Protein AF-A0A0F9RCS2-F1 (afdb_monomer)

Secondary structure (DSSP, 8-state):
--HHHHHHHHHHHHHHHTT-TTSHHHHHHHHHHHHHHHHHHTTSS-HHHHHHHHHHHTT--HHHHHHHTT--HHHHHHHHHHHHHHHHHHH-GGGSHHHHHHHHHHHH--SHHHHHHHHHHH-

Structure (mmCIF, N/CA/C/O backbone):
data_AF-A0A0F9RCS2-F1
#
_entry.id   AF-A0A0F9RCS2-F1
#
loop_
_atom_site.group_PDB
_atom_site.id
_atom_site.type_symbol
_atom_site.label_atom_id
_atom_site.label_alt_id
_atom_site.label_comp_id
_atom_site.label_asym_id
_atom_site.label_entity_id
_atom_site.label_seq_id
_atom_site.pdbx_PDB_ins_code
_atom_site.Cartn_x
_atom_site.Cartn_y
_atom_site.Cartn_z
_atom_site.occupancy
_atom_site.B_iso_or_equiv
_atom_site.auth_seq_id
_atom_site.auth_comp_id
_atom_site.auth_asym_id
_atom_site.auth_atom_id
_atom_site.pdbx_PDB_model_num
ATOM 1 N N . MET A 1 1 ? -14.464 11.489 -7.916 1.00 46.75 1 MET A N 1
ATOM 2 C CA . MET A 1 1 ? -13.838 10.721 -6.818 1.00 46.75 1 MET A CA 1
ATOM 3 C C . MET A 1 1 ? -14.974 10.237 -5.917 1.00 46.75 1 MET A C 1
ATOM 5 O O . MET A 1 1 ? -16.023 10.866 -5.939 1.00 46.75 1 MET A O 1
ATOM 9 N N . SER A 1 2 ? -14.863 9.096 -5.230 1.00 56.00 2 SER A N 1
ATOM 10 C CA . SER A 1 2 ? -15.948 8.643 -4.335 1.00 56.00 2 SER A CA 1
ATOM 11 C C . SER A 1 2 ? -16.075 9.605 -3.146 1.00 56.00 2 SER A C 1
ATOM 13 O O . SER A 1 2 ? -15.051 9.958 -2.565 1.00 56.00 2 SER A O 1
ATOM 15 N N . GLN A 1 3 ? -17.300 9.988 -2.756 1.00 53.50 3 GLN A N 1
ATOM 16 C CA . GLN A 1 3 ? -17.558 10.849 -1.583 1.00 53.50 3 GLN A CA 1
ATOM 17 C C . GLN A 1 3 ? -16.929 10.289 -0.296 1.00 53.50 3 GLN A C 1
ATOM 19 O O . GLN A 1 3 ? -16.519 11.038 0.584 1.00 53.50 3 GLN A O 1
ATOM 24 N N . ILE A 1 4 ? -16.800 8.964 -0.218 1.00 52.06 4 ILE A N 1
ATOM 25 C CA . ILE A 1 4 ? -16.165 8.251 0.894 1.00 52.06 4 ILE A CA 1
A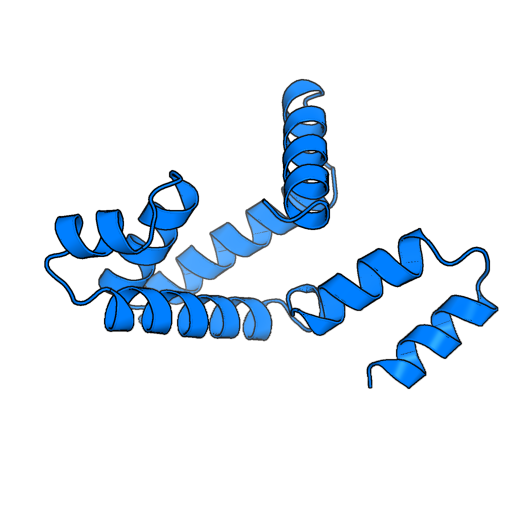TOM 26 C C . ILE A 1 4 ? -14.656 8.521 0.930 1.00 52.06 4 ILE A C 1
ATOM 28 O O . ILE A 1 4 ? -14.096 8.805 1.986 1.00 52.06 4 ILE A O 1
ATOM 32 N N . VAL A 1 5 ? -14.000 8.462 -0.232 1.00 57.09 5 VAL A N 1
ATOM 33 C CA . VAL A 1 5 ? -12.556 8.709 -0.355 1.00 57.09 5 VAL A CA 1
ATOM 34 C C . VAL A 1 5 ? -12.249 10.176 -0.067 1.00 57.09 5 VAL A C 1
ATOM 36 O O . VAL A 1 5 ? -11.314 10.469 0.670 1.00 57.09 5 VAL A O 1
ATOM 39 N N . GLU A 1 6 ? -13.069 11.095 -0.579 1.00 59.03 6 GLU A N 1
ATOM 40 C CA . GLU A 1 6 ? -12.942 12.524 -0.274 1.00 59.03 6 GLU A CA 1
ATOM 41 C C . GLU A 1 6 ? -13.123 12.810 1.220 1.00 59.03 6 GLU A C 1
ATOM 43 O O . GLU A 1 6 ? -12.352 13.583 1.785 1.00 59.03 6 GLU A O 1
ATOM 48 N N . GLY A 1 7 ? -14.094 12.162 1.873 1.00 64.88 7 GLY A N 1
ATOM 49 C CA . GLY A 1 7 ? -14.298 12.271 3.317 1.00 64.88 7 GLY A CA 1
ATOM 50 C C . GLY A 1 7 ? -13.078 11.810 4.112 1.00 64.88 7 GLY A C 1
ATOM 51 O O . GLY A 1 7 ? -12.606 12.538 4.982 1.00 64.88 7 GLY A O 1
ATOM 52 N N . TYR A 1 8 ? -12.517 10.651 3.761 1.00 64.44 8 TYR A N 1
ATOM 53 C CA . TYR A 1 8 ? -11.347 10.092 4.441 1.00 64.44 8 TYR A CA 1
ATOM 54 C C . TYR A 1 8 ? -10.088 10.956 4.265 1.00 64.44 8 TYR A C 1
ATOM 56 O O . TYR A 1 8 ? -9.372 11.221 5.228 1.00 64.44 8 TYR A O 1
ATOM 64 N N . VAL A 1 9 ? -9.838 11.456 3.049 1.00 66.56 9 VAL A N 1
ATOM 65 C CA . VAL A 1 9 ? -8.704 12.355 2.762 1.00 66.56 9 VAL A CA 1
ATOM 66 C C . VAL A 1 9 ? -8.837 13.673 3.526 1.00 66.56 9 VAL A C 1
ATOM 68 O O . VAL A 1 9 ? -7.856 14.178 4.069 1.00 66.56 9 VAL A O 1
ATOM 71 N N . ARG A 1 10 ? -10.051 14.226 3.611 1.00 69.19 10 ARG A N 1
ATOM 72 C CA . ARG A 1 10 ? -10.306 15.475 4.338 1.00 69.19 10 ARG A CA 1
ATOM 73 C C . ARG A 1 10 ? -10.107 15.302 5.850 1.00 69.19 10 ARG A C 1
ATOM 75 O O . ARG A 1 10 ? -9.562 16.196 6.490 1.00 69.19 10 ARG A O 1
ATOM 82 N N . GLU A 1 11 ? -10.494 14.151 6.399 1.00 66.31 11 GLU A N 1
ATOM 83 C CA . GLU A 1 11 ? -10.276 13.790 7.807 1.00 66.31 11 GLU A CA 1
ATOM 84 C C . GLU A 1 11 ? -8.774 13.665 8.122 1.00 66.31 11 GLU A C 1
ATOM 86 O O . GLU A 1 11 ? -8.301 14.242 9.099 1.00 66.31 11 GLU A O 1
ATOM 91 N N . LEU A 1 12 ? -7.999 13.008 7.248 1.00 66.44 12 LEU A N 1
ATOM 92 C CA . LEU A 1 12 ? -6.540 12.901 7.375 1.00 66.44 12 LEU A CA 1
ATOM 93 C C . LEU A 1 12 ? -5.836 14.260 7.331 1.00 66.44 12 LEU A C 1
ATOM 95 O O . LEU A 1 12 ? -4.947 14.508 8.144 1.00 66.44 12 LEU A O 1
ATOM 99 N N . HIS A 1 13 ? -6.230 15.146 6.413 1.00 67.88 13 HIS A N 1
ATOM 100 C CA . HIS A 1 13 ? -5.670 16.497 6.357 1.00 67.88 13 HIS A CA 1
ATOM 101 C C . HIS A 1 13 ? -5.969 17.288 7.625 1.00 67.88 13 HIS A C 1
ATOM 103 O O . HIS A 1 13 ? -5.059 17.883 8.189 1.00 67.88 13 HIS A O 1
ATOM 109 N N . PHE A 1 14 ? -7.203 17.227 8.125 1.00 69.75 14 PHE A N 1
ATOM 110 C CA . PHE A 1 14 ? -7.566 17.902 9.368 1.00 69.75 14 PHE A CA 1
ATOM 111 C C . PHE A 1 14 ? -6.751 17.393 10.565 1.00 69.75 14 PHE A C 1
ATOM 113 O O . PHE A 1 14 ? -6.285 18.181 11.382 1.00 69.75 14 PHE A O 1
ATOM 120 N N . ILE A 1 15 ? -6.544 16.079 10.653 1.00 63.81 15 ILE A N 1
ATOM 121 C CA . ILE A 1 15 ? -5.733 15.439 11.693 1.00 63.81 15 ILE A CA 1
ATOM 122 C C . ILE A 1 15 ? -4.272 15.900 11.633 1.00 63.81 15 ILE A C 1
ATOM 124 O O . ILE A 1 15 ? -3.692 16.228 12.671 1.00 63.81 15 ILE A O 1
ATOM 128 N N . LEU A 1 16 ? -3.684 15.928 10.433 1.00 65.81 16 LEU A N 1
ATOM 129 C CA . LEU A 1 16 ? -2.300 16.353 10.216 1.00 65.81 16 LEU A CA 1
ATOM 130 C C . LEU A 1 16 ? -2.115 17.845 10.515 1.00 65.81 16 LEU A C 1
ATOM 132 O O . LEU A 1 16 ? -1.173 18.204 11.218 1.00 65.81 16 LEU A O 1
ATOM 136 N N . ASP A 1 17 ? -3.038 18.690 10.054 1.00 66.50 17 ASP A N 1
ATOM 137 C CA . ASP A 1 17 ? -3.017 20.138 10.289 1.00 66.50 17 ASP A CA 1
ATOM 138 C C . ASP A 1 17 ? -3.237 20.483 11.770 1.00 66.50 17 ASP A C 1
ATOM 140 O O . ASP A 1 17 ? -2.656 21.437 12.286 1.00 66.50 17 ASP A O 1
ATOM 144 N N . ALA A 1 18 ? -4.036 19.683 12.483 1.00 68.25 18 ALA A N 1
ATOM 145 C CA . ALA A 1 18 ? -4.241 19.811 13.924 1.00 68.25 18 ALA A CA 1
ATOM 146 C C . ALA A 1 18 ? -3.084 19.232 14.761 1.00 68.25 18 ALA A C 1
ATOM 148 O O . ALA A 1 18 ? -3.106 19.351 15.986 1.00 68.25 18 ALA A O 1
ATOM 149 N N . GLY A 1 19 ? -2.100 18.574 14.134 1.00 61.62 19 GLY A N 1
ATOM 150 C CA . GLY A 1 19 ? -1.024 17.877 14.839 1.00 61.62 19 GLY A CA 1
ATOM 151 C C . GLY A 1 19 ? -1.530 16.748 15.743 1.00 61.62 19 GLY A C 1
ATOM 152 O O . GLY A 1 19 ? -0.872 16.407 16.724 1.00 61.62 19 GLY A O 1
ATOM 153 N N . ASN A 1 20 ? -2.702 16.175 15.447 1.00 63.44 20 ASN A N 1
ATOM 154 C CA . ASN A 1 20 ? -3.317 15.134 16.265 1.00 63.44 20 ASN A CA 1
ATOM 155 C C . ASN A 1 20 ? -2.777 13.745 15.885 1.00 63.44 20 ASN A C 1
ATOM 157 O O . ASN A 1 20 ? -3.461 12.896 15.306 1.00 63.44 20 ASN A O 1
ATOM 161 N N . ILE A 1 21 ? -1.503 13.541 16.209 1.00 60.72 21 ILE A N 1
ATOM 162 C CA . ILE A 1 21 ? -0.723 12.326 15.934 1.00 60.72 21 ILE A CA 1
ATOM 163 C C . ILE A 1 21 ? -1.246 11.076 16.664 1.00 60.72 21 ILE A C 1
ATOM 165 O O . ILE A 1 21 ? -0.834 9.974 16.327 1.00 60.72 21 ILE A O 1
ATOM 169 N N . GLU A 1 22 ? -2.167 11.220 17.622 1.00 62.59 22 GLU A N 1
ATOM 170 C CA . GLU A 1 22 ? -2.776 10.099 18.357 1.00 62.59 22 GLU A CA 1
ATOM 171 C C . GLU A 1 22 ? -4.100 9.609 17.751 1.00 62.59 22 GLU A C 1
ATOM 173 O O . GLU A 1 22 ? -4.714 8.682 18.273 1.00 62.59 22 GLU A O 1
ATOM 178 N N . SER A 1 23 ? -4.558 10.203 16.646 1.00 70.81 23 SER A N 1
ATOM 179 C CA . SER A 1 23 ? -5.793 9.762 15.991 1.00 70.81 23 SER A CA 1
ATOM 180 C C . SER A 1 23 ? -5.705 8.328 15.448 1.00 70.81 23 SER A C 1
ATOM 182 O O . SER A 1 23 ? -4.671 7.889 14.931 1.00 70.81 23 SER A O 1
ATOM 184 N N . ASP A 1 24 ? -6.835 7.619 15.469 1.00 72.88 24 ASP A N 1
ATOM 185 C CA . ASP A 1 24 ? -6.955 6.267 14.914 1.00 72.88 24 ASP A CA 1
ATOM 186 C C . ASP A 1 24 ? -6.531 6.206 13.441 1.00 72.88 24 ASP A C 1
ATOM 188 O O . ASP A 1 24 ? -5.892 5.248 13.013 1.00 72.88 24 ASP A O 1
ATOM 192 N N . GLN A 1 25 ? -6.839 7.231 12.639 1.00 70.75 25 GLN A N 1
ATOM 193 C CA . GLN A 1 25 ? -6.446 7.276 11.228 1.00 70.75 25 GLN A CA 1
ATOM 194 C C . GLN A 1 25 ? -4.924 7.359 11.056 1.00 70.75 25 GLN A C 1
ATOM 196 O O . GLN A 1 25 ? -4.382 6.692 10.171 1.00 70.75 25 GLN A O 1
ATOM 201 N N . PHE A 1 26 ? -4.233 8.147 11.888 1.00 73.50 26 PHE A N 1
ATOM 202 C CA . PHE A 1 26 ? -2.774 8.238 11.853 1.00 73.50 26 PHE A CA 1
ATOM 203 C C . PHE A 1 26 ? -2.130 6.920 12.290 1.00 73.50 26 PHE A C 1
ATOM 205 O O . PHE A 1 26 ? -1.262 6.397 11.58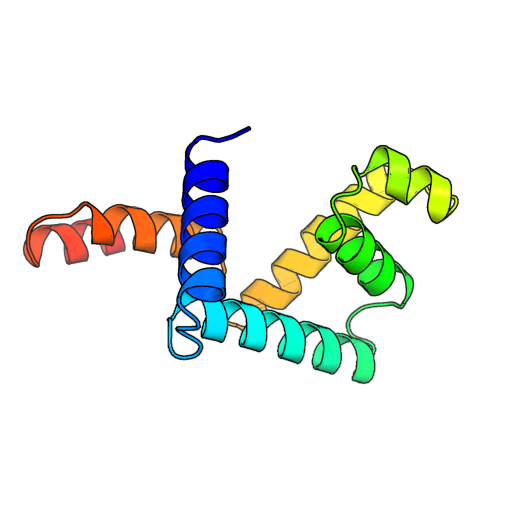7 1.00 73.50 26 PHE A O 1
ATOM 212 N N . ASN A 1 27 ? -2.611 6.336 13.391 1.00 79.94 27 ASN A N 1
ATOM 213 C CA . ASN A 1 27 ? -2.151 5.034 13.875 1.00 79.94 27 ASN A CA 1
ATOM 214 C C . ASN A 1 27 ? -2.352 3.941 12.816 1.00 79.94 27 ASN A C 1
ATOM 216 O O . ASN A 1 27 ? -1.425 3.191 12.524 1.00 79.94 27 ASN A O 1
ATOM 220 N N . ASN A 1 28 ? -3.508 3.919 12.150 1.00 81.25 28 ASN A N 1
ATOM 221 C CA . ASN A 1 28 ? -3.789 2.990 11.057 1.00 81.25 28 ASN A CA 1
ATOM 222 C C . ASN A 1 28 ? -2.827 3.171 9.874 1.00 81.25 28 ASN A C 1
ATOM 224 O O . ASN A 1 28 ? -2.317 2.186 9.338 1.00 81.25 28 ASN A O 1
ATOM 228 N N . ALA A 1 29 ? -2.540 4.413 9.471 1.00 80.50 29 ALA A N 1
ATOM 229 C CA . ALA A 1 29 ? -1.572 4.690 8.410 1.00 80.50 29 ALA A CA 1
ATOM 230 C C . ALA A 1 29 ? -0.155 4.220 8.791 1.00 80.50 29 ALA A C 1
ATOM 232 O O . ALA A 1 29 ? 0.548 3.632 7.964 1.00 80.50 29 ALA A O 1
ATOM 233 N N . LEU A 1 30 ? 0.247 4.417 10.051 1.00 84.06 30 LEU A N 1
ATOM 234 C CA . LEU A 1 30 ? 1.523 3.938 10.576 1.00 84.06 30 LEU A CA 1
ATOM 235 C C . LEU A 1 30 ? 1.590 2.403 10.592 1.00 84.06 30 LEU A C 1
ATOM 237 O O . LEU A 1 30 ? 2.575 1.834 10.120 1.00 84.06 30 LEU A O 1
ATOM 241 N N . SER A 1 31 ? 0.538 1.723 11.056 1.00 86.75 31 SER A N 1
ATOM 242 C CA . SER A 1 31 ? 0.440 0.258 11.045 1.00 86.75 31 SER A CA 1
ATOM 243 C C . SER A 1 31 ? 0.545 -0.315 9.631 1.00 86.75 31 SER A C 1
ATOM 245 O O . SER A 1 31 ? 1.254 -1.302 9.414 1.00 86.75 31 SER A O 1
ATOM 247 N N . VAL A 1 32 ? -0.099 0.326 8.651 1.00 87.25 32 VAL A N 1
ATOM 248 C CA . VAL A 1 32 ? 0.011 -0.041 7.231 1.00 87.25 32 VAL A CA 1
ATOM 249 C C . VAL A 1 32 ? 1.447 0.112 6.742 1.00 87.25 32 VAL A C 1
ATOM 251 O O . VAL A 1 32 ? 1.992 -0.835 6.173 1.00 87.25 32 VAL A O 1
ATOM 254 N N . LYS A 1 33 ? 2.094 1.252 7.012 1.00 87.50 33 LYS A N 1
ATOM 255 C CA . LYS A 1 33 ? 3.491 1.490 6.629 1.00 87.50 33 LYS A CA 1
ATOM 256 C C . LYS A 1 33 ? 4.429 0.426 7.208 1.00 87.50 33 LYS A C 1
ATOM 258 O O . LYS A 1 33 ? 5.159 -0.210 6.453 1.00 87.50 33 LYS A O 1
ATOM 263 N N . MET A 1 34 ? 4.364 0.184 8.519 1.00 88.88 34 MET A N 1
ATOM 264 C CA . MET A 1 34 ? 5.213 -0.817 9.177 1.00 88.88 34 MET A CA 1
ATOM 265 C C . MET A 1 34 ? 4.968 -2.231 8.640 1.00 88.88 34 MET A C 1
ATOM 267 O O . MET A 1 34 ? 5.885 -3.047 8.572 1.00 88.88 34 MET A O 1
ATOM 271 N N . THR A 1 35 ? 3.730 -2.543 8.255 1.00 90.38 35 THR A N 1
ATOM 272 C CA . THR A 1 35 ? 3.396 -3.840 7.656 1.00 90.38 35 THR A CA 1
ATOM 273 C C . THR A 1 35 ? 3.989 -3.978 6.260 1.00 90.38 35 THR A C 1
ATOM 275 O O . THR A 1 35 ? 4.534 -5.032 5.949 1.00 90.38 35 THR A O 1
ATOM 278 N N . ILE A 1 36 ? 3.946 -2.928 5.435 1.00 90.25 36 ILE A N 1
ATOM 279 C CA . ILE A 1 36 ? 4.593 -2.915 4.115 1.00 90.25 36 ILE A CA 1
ATOM 280 C C . ILE A 1 36 ? 6.100 -3.152 4.256 1.00 90.25 36 ILE A C 1
ATOM 282 O O . ILE A 1 36 ? 6.635 -4.018 3.567 1.00 90.25 36 ILE A O 1
ATOM 286 N N . GLU A 1 37 ? 6.764 -2.439 5.171 1.00 89.38 37 GLU A N 1
ATOM 287 C CA . GLU A 1 37 ? 8.204 -2.589 5.433 1.00 89.38 37 GLU A CA 1
ATOM 288 C C . GLU A 1 37 ? 8.544 -4.029 5.841 1.00 89.38 37 GLU A C 1
ATOM 290 O O . GLU A 1 37 ? 9.356 -4.677 5.184 1.00 89.38 37 GLU A O 1
ATOM 295 N N . LYS A 1 38 ? 7.826 -4.593 6.821 1.00 91.06 38 LYS A N 1
ATOM 296 C CA . LYS A 1 38 ? 8.010 -5.991 7.246 1.00 91.06 38 LYS A CA 1
ATOM 297 C C . LYS A 1 38 ? 7.759 -6.994 6.125 1.00 91.06 38 LYS A C 1
ATOM 299 O O . LYS A 1 38 ? 8.465 -7.994 6.023 1.00 91.06 38 LYS A O 1
ATOM 304 N N . LEU A 1 39 ? 6.724 -6.791 5.312 1.00 91.19 39 LEU A N 1
ATOM 305 C CA . LEU A 1 39 ? 6.429 -7.688 4.195 1.00 91.19 39 LEU A CA 1
ATOM 306 C C . LEU A 1 39 ? 7.531 -7.635 3.135 1.00 91.19 39 LEU A C 1
ATOM 308 O O . LEU A 1 39 ? 7.808 -8.658 2.512 1.00 91.19 39 LEU A O 1
ATOM 312 N N . HIS A 1 40 ? 8.144 -6.470 2.930 1.00 90.06 40 HIS A N 1
ATOM 313 C CA . HIS A 1 40 ? 9.238 -6.309 1.983 1.00 90.06 40 HIS A CA 1
ATOM 314 C C . HIS A 1 40 ? 10.532 -6.942 2.502 1.00 90.06 40 HIS A C 1
ATOM 316 O O . HIS A 1 40 ? 11.153 -7.710 1.779 1.00 90.06 40 HIS A O 1
ATOM 322 N N . GLU A 1 41 ? 10.885 -6.697 3.767 1.00 91.75 41 GLU A N 1
ATOM 323 C CA . GLU A 1 41 ? 12.066 -7.281 4.423 1.00 91.75 41 GLU A CA 1
ATOM 324 C C . GLU A 1 41 ? 12.030 -8.814 4.476 1.00 91.75 41 GLU A C 1
ATOM 326 O O . GLU A 1 41 ? 13.072 -9.458 4.442 1.00 91.75 41 GLU A O 1
ATOM 331 N N . ASN A 1 42 ? 10.834 -9.405 4.548 1.00 92.44 42 ASN A N 1
ATOM 332 C CA . ASN A 1 42 ? 10.638 -10.858 4.556 1.00 92.44 42 ASN A CA 1
ATOM 333 C C . ASN A 1 42 ? 10.395 -11.453 3.153 1.00 92.44 42 ASN A C 1
ATOM 335 O O . ASN A 1 42 ? 9.870 -12.564 3.054 1.00 92.44 42 ASN A O 1
ATOM 339 N N . ASP A 1 43 ? 10.677 -10.707 2.078 1.00 91.00 43 ASP A N 1
ATOM 340 C CA . ASP A 1 43 ? 10.480 -11.120 0.679 1.00 91.00 43 ASP A CA 1
ATOM 341 C C . ASP A 1 43 ? 9.038 -11.565 0.333 1.00 91.00 43 ASP A C 1
ATOM 343 O O . ASP A 1 43 ? 8.787 -12.280 -0.640 1.00 91.00 43 ASP A O 1
ATOM 347 N N . GLN A 1 44 ? 8.039 -11.136 1.113 1.00 91.56 44 GLN A N 1
ATOM 348 C CA . GLN A 1 44 ? 6.623 -11.468 0.888 1.00 91.56 44 GLN A CA 1
ATOM 349 C C . GLN A 1 44 ? 5.953 -10.532 -0.127 1.00 91.56 44 GLN A C 1
ATOM 351 O O . GLN A 1 44 ? 4.911 -10.877 -0.710 1.00 91.56 44 GLN A O 1
ATOM 356 N N . ILE A 1 45 ? 6.546 -9.356 -0.345 1.00 93.19 45 ILE A N 1
ATOM 357 C CA . ILE A 1 45 ? 6.234 -8.434 -1.439 1.00 93.19 45 ILE A CA 1
ATOM 358 C C . ILE A 1 45 ? 7.530 -8.060 -2.160 1.00 93.19 45 ILE A C 1
ATOM 360 O O . ILE A 1 45 ? 8.565 -7.812 -1.541 1.00 93.19 45 ILE A O 1
ATOM 364 N N . SER A 1 46 ? 7.473 -8.031 -3.487 1.00 95.25 46 SER A N 1
ATOM 365 C CA . SER A 1 46 ? 8.639 -7.740 -4.316 1.00 95.25 46 SER A CA 1
ATOM 366 C C . SER A 1 46 ? 8.960 -6.244 -4.346 1.00 95.25 46 SER A C 1
ATOM 368 O O . SER A 1 46 ? 8.118 -5.404 -4.024 1.00 95.25 46 SER A O 1
ATOM 370 N N . LEU A 1 47 ? 10.159 -5.892 -4.823 1.00 93.94 47 LEU A N 1
ATOM 371 C CA . LEU A 1 47 ? 10.511 -4.497 -5.113 1.00 93.94 47 LEU A CA 1
ATOM 372 C C . LEU A 1 47 ? 9.508 -3.842 -6.078 1.00 93.94 47 LEU A C 1
ATOM 374 O O . LEU A 1 47 ? 9.155 -2.680 -5.902 1.00 93.94 47 LEU A O 1
ATOM 378 N N . PHE A 1 48 ? 9.004 -4.599 -7.059 1.00 96.25 48 PHE A N 1
ATOM 379 C CA . PHE A 1 48 ? 7.973 -4.118 -7.978 1.00 96.25 48 PHE A CA 1
ATOM 380 C C . PHE A 1 48 ? 6.680 -3.760 -7.233 1.00 96.25 48 PHE A C 1
ATOM 382 O O . PHE A 1 48 ? 6.115 -2.697 -7.470 1.00 96.25 48 PHE A O 1
ATOM 389 N N . ASP A 1 49 ? 6.234 -4.602 -6.298 1.00 95.19 49 ASP A N 1
ATOM 390 C CA . ASP A 1 49 ? 5.025 -4.344 -5.506 1.00 95.19 49 ASP A CA 1
ATOM 391 C C . ASP A 1 49 ? 5.187 -3.099 -4.621 1.00 95.19 49 ASP A C 1
ATOM 393 O O . ASP A 1 49 ? 4.297 -2.249 -4.567 1.00 95.19 49 ASP A O 1
ATOM 397 N N . ALA A 1 50 ? 6.353 -2.943 -3.985 1.00 93.12 50 ALA A N 1
ATOM 398 C CA . ALA A 1 50 ? 6.674 -1.765 -3.181 1.00 93.12 50 ALA A CA 1
ATOM 399 C C . ALA A 1 50 ? 6.702 -0.478 -4.028 1.00 93.12 50 ALA A C 1
ATOM 401 O O . ALA A 1 50 ? 6.173 0.556 -3.617 1.00 93.12 50 ALA A O 1
ATOM 402 N N . GLN A 1 51 ? 7.264 -0.542 -5.238 1.00 95.31 51 GLN A N 1
ATOM 403 C CA . GLN A 1 51 ? 7.268 0.574 -6.185 1.00 95.31 51 GLN A CA 1
ATOM 404 C C . GLN A 1 51 ? 5.856 0.934 -6.662 1.00 95.31 51 GLN A C 1
ATOM 406 O O . GLN A 1 51 ? 5.533 2.117 -6.769 1.00 95.31 51 GLN A O 1
ATOM 411 N N . VAL A 1 52 ? 4.993 -0.061 -6.895 1.00 96.31 52 VAL A N 1
ATOM 412 C CA . VAL A 1 52 ? 3.579 0.162 -7.227 1.00 96.31 52 VAL A CA 1
ATOM 413 C C . VAL A 1 52 ? 2.851 0.861 -6.076 1.00 96.31 52 VAL A C 1
ATOM 415 O O . VAL A 1 52 ? 2.177 1.863 -6.314 1.00 96.31 52 VAL A O 1
ATOM 418 N N . LEU A 1 53 ? 3.013 0.393 -4.833 1.00 94.56 53 LEU A N 1
ATOM 419 C CA . LEU A 1 53 ? 2.426 1.034 -3.649 1.00 94.56 53 LEU A CA 1
ATOM 420 C C . LEU A 1 53 ? 2.902 2.482 -3.483 1.00 94.56 53 LEU A C 1
ATOM 422 O O . LEU A 1 53 ? 2.085 3.377 -3.275 1.00 94.56 53 LEU A O 1
ATOM 426 N N . SER A 1 54 ? 4.210 2.715 -3.615 1.00 92.50 54 SER A N 1
ATOM 427 C CA . SER A 1 54 ? 4.809 4.049 -3.527 1.00 92.50 54 SER A CA 1
ATOM 428 C C . SER A 1 54 ? 4.269 4.983 -4.612 1.00 92.50 54 SER A C 1
ATOM 430 O O . SER A 1 54 ? 3.919 6.128 -4.332 1.00 92.50 54 SER A O 1
ATOM 432 N N . GLY A 1 55 ? 4.119 4.494 -5.846 1.00 92.75 55 GLY A N 1
ATOM 433 C CA . GLY A 1 55 ? 3.525 5.268 -6.933 1.00 92.75 55 GLY A CA 1
ATOM 434 C C . GLY A 1 55 ? 2.104 5.733 -6.607 1.00 92.75 55 GLY A C 1
ATOM 435 O O . GLY A 1 55 ? 1.785 6.911 -6.759 1.00 92.75 55 GLY A O 1
ATOM 436 N N . VAL A 1 56 ? 1.269 4.830 -6.088 1.00 92.94 56 VAL A N 1
ATOM 437 C CA . VAL A 1 56 ? -0.110 5.162 -5.698 1.00 92.94 56 VAL A CA 1
ATOM 438 C C . VAL A 1 56 ? -0.137 6.135 -4.520 1.00 92.94 56 VAL A C 1
ATOM 440 O O . VAL A 1 56 ? -0.906 7.092 -4.546 1.00 92.94 56 VAL A O 1
ATOM 443 N N . ALA A 1 57 ? 0.717 5.936 -3.513 1.00 87.12 57 ALA A N 1
ATOM 444 C CA . ALA A 1 57 ? 0.818 6.828 -2.358 1.00 87.12 57 ALA A CA 1
ATOM 445 C C . ALA A 1 57 ? 1.239 8.257 -2.746 1.00 87.12 57 ALA A C 1
ATOM 447 O O . ALA A 1 57 ? 0.796 9.217 -2.123 1.00 87.12 57 ALA A O 1
ATOM 448 N N . ASN A 1 58 ? 2.037 8.402 -3.807 1.00 88.19 58 ASN A N 1
ATOM 449 C CA . ASN A 1 58 ? 2.431 9.696 -4.371 1.00 88.19 58 ASN A CA 1
ATOM 450 C C . ASN A 1 58 ? 1.380 10.305 -5.321 1.00 88.19 58 ASN A C 1
ATOM 452 O O . ASN A 1 58 ? 1.625 11.351 -5.917 1.00 88.19 58 ASN A O 1
ATOM 456 N N . GLY A 1 59 ? 0.214 9.670 -5.477 1.00 88.81 59 GLY A N 1
ATOM 457 C CA . GLY A 1 59 ? -0.897 10.190 -6.275 1.00 88.81 59 GLY A CA 1
ATOM 458 C C . GLY A 1 59 ? -0.847 9.852 -7.765 1.00 88.81 59 GLY A C 1
ATOM 459 O O . GLY A 1 59 ? -1.690 10.343 -8.515 1.00 88.81 59 GLY A O 1
ATOM 460 N N . PHE A 1 60 ? 0.083 9.002 -8.213 1.00 92.31 60 PHE A N 1
ATOM 461 C CA . PHE A 1 60 ? 0.123 8.571 -9.609 1.00 92.31 60 PHE A CA 1
ATOM 462 C C . PHE A 1 60 ? -1.009 7.591 -9.930 1.00 92.31 60 PHE A C 1
ATOM 464 O O . PHE A 1 60 ? -1.340 6.680 -9.165 1.00 92.31 60 PHE A O 1
ATOM 471 N N . SER A 1 61 ? -1.575 7.727 -11.123 1.00 94.75 61 SER A N 1
ATOM 472 C CA . SER A 1 61 ? -2.497 6.752 -11.691 1.00 94.75 61 SER A CA 1
ATOM 473 C C . SER A 1 61 ? -1.776 5.454 -12.072 1.00 94.75 61 SER A C 1
ATOM 475 O O . SER A 1 61 ? -0.582 5.433 -12.373 1.00 94.75 61 SER A O 1
ATOM 477 N N . PHE A 1 62 ? -2.517 4.345 -12.175 1.00 95.38 62 PHE A N 1
ATOM 478 C CA . PHE A 1 62 ? -1.942 3.073 -12.643 1.00 95.38 62 PHE A CA 1
ATOM 479 C C . PHE A 1 62 ? -1.324 3.157 -14.044 1.00 95.38 62 PHE A C 1
ATOM 481 O O . PHE A 1 62 ? -0.445 2.360 -14.357 1.00 95.38 62 PHE A O 1
ATOM 488 N N . SER A 1 63 ? -1.784 4.083 -14.889 1.00 97.00 63 SER A N 1
ATOM 489 C CA . SER A 1 63 ? -1.203 4.302 -16.215 1.00 97.00 63 SER A CA 1
ATOM 490 C C . SER A 1 63 ? 0.166 4.978 -16.121 1.00 97.00 63 SER A C 1
ATOM 492 O O . SER A 1 63 ? 1.093 4.555 -16.800 1.00 97.00 63 SER A O 1
ATOM 494 N N . GLU A 1 64 ? 0.320 5.980 -15.255 1.00 96.94 64 GLU A N 1
ATOM 495 C CA . GLU A 1 64 ? 1.606 6.656 -15.030 1.00 96.94 64 GLU A CA 1
ATOM 496 C C . GLU A 1 64 ? 2.623 5.710 -14.391 1.00 96.94 64 GLU A C 1
ATOM 498 O O . GLU A 1 64 ? 3.750 5.600 -14.864 1.00 96.94 64 GLU A O 1
ATOM 503 N N . ILE A 1 65 ? 2.203 4.941 -13.383 1.00 97.44 65 ILE A N 1
ATOM 504 C CA . ILE A 1 65 ? 3.053 3.929 -12.740 1.00 97.44 65 ILE A CA 1
ATOM 505 C C . ILE A 1 65 ? 3.492 2.865 -13.754 1.00 97.44 65 ILE A C 1
ATOM 507 O O . ILE A 1 65 ? 4.654 2.469 -13.772 1.00 97.44 65 ILE A O 1
ATOM 511 N N . ALA A 1 66 ? 2.585 2.416 -14.626 1.00 97.19 66 ALA A N 1
ATOM 512 C CA . ALA A 1 66 ? 2.893 1.462 -15.690 1.00 97.19 66 ALA A CA 1
ATOM 513 C C . ALA A 1 66 ? 3.963 1.985 -16.6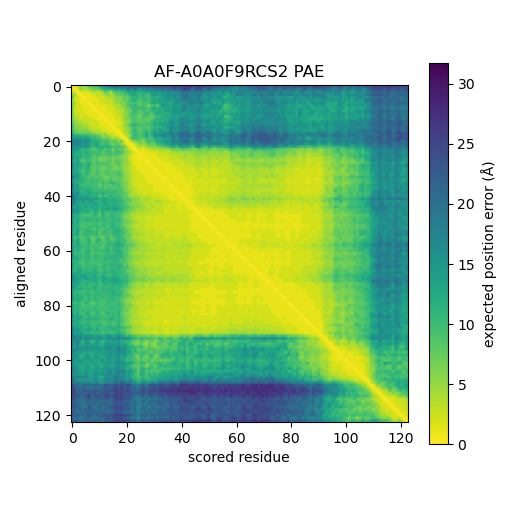61 1.00 97.19 66 ALA A C 1
ATOM 515 O O . ALA A 1 66 ? 4.860 1.233 -17.039 1.00 97.19 66 ALA A O 1
ATOM 516 N N . LEU A 1 67 ? 3.907 3.273 -17.016 1.00 97.25 67 LEU A N 1
ATOM 517 C CA . LEU A 1 67 ? 4.929 3.918 -17.843 1.00 97.25 67 LEU A CA 1
ATOM 518 C C . LEU A 1 67 ? 6.280 3.998 -17.119 1.00 97.25 67 LEU A C 1
ATOM 520 O O . LEU A 1 67 ? 7.299 3.648 -17.707 1.00 97.25 67 LEU A O 1
ATOM 524 N N . ILE A 1 68 ? 6.287 4.405 -15.845 1.00 96.62 68 ILE A N 1
ATOM 525 C CA . ILE A 1 68 ? 7.508 4.539 -15.030 1.00 96.62 68 ILE A CA 1
ATOM 526 C C . ILE A 1 68 ? 8.198 3.183 -14.835 1.00 96.62 68 ILE A C 1
ATOM 528 O O . ILE A 1 68 ? 9.415 3.080 -14.963 1.00 96.62 68 ILE A O 1
ATOM 532 N N . LEU A 1 69 ? 7.424 2.138 -14.535 1.00 96.75 69 LEU A N 1
ATOM 533 C CA . LEU A 1 69 ? 7.940 0.799 -14.240 1.00 96.75 69 LEU A CA 1
ATOM 534 C C . LEU A 1 69 ? 8.099 -0.083 -15.484 1.00 96.75 69 LEU A C 1
ATOM 536 O O . LEU A 1 69 ? 8.449 -1.255 -15.348 1.00 96.75 69 LEU A O 1
ATOM 540 N N . VAL A 1 70 ? 7.825 0.457 -16.677 1.00 97.12 70 VAL A N 1
ATOM 541 C CA . VAL A 1 70 ? 7.892 -0.258 -17.962 1.00 97.12 70 VAL A CA 1
ATOM 542 C C . VAL A 1 70 ? 7.124 -1.588 -17.888 1.00 97.12 70 VAL A C 1
ATOM 544 O O . VAL A 1 70 ? 7.645 -2.673 -18.149 1.00 97.12 70 VAL A O 1
ATOM 547 N N . ALA A 1 71 ? 5.866 -1.508 -17.458 1.00 96.06 71 ALA A N 1
ATOM 548 C CA . ALA A 1 71 ? 5.010 -2.660 -17.205 1.00 96.06 71 ALA A CA 1
ATOM 549 C C . ALA A 1 71 ? 3.589 -2.431 -17.725 1.00 96.06 71 ALA A C 1
ATOM 551 O O . ALA A 1 71 ? 3.136 -1.303 -17.882 1.00 96.06 71 ALA A O 1
ATOM 552 N N . ASP A 1 72 ? 2.834 -3.510 -17.933 1.00 96.25 72 ASP A N 1
ATOM 553 C CA . ASP A 1 72 ? 1.428 -3.387 -18.304 1.00 96.25 72 ASP A CA 1
ATOM 554 C C . ASP A 1 72 ? 0.590 -2.803 -17.162 1.00 96.25 72 ASP A C 1
ATOM 556 O O . ASP A 1 72 ? 0.662 -3.254 -16.014 1.00 96.25 72 ASP A O 1
ATOM 560 N N . ARG A 1 73 ? -0.337 -1.897 -17.493 1.00 96.69 73 ARG A N 1
ATOM 561 C CA . ARG A 1 73 ? -1.323 -1.355 -16.538 1.00 96.69 73 ARG A CA 1
ATOM 562 C C . 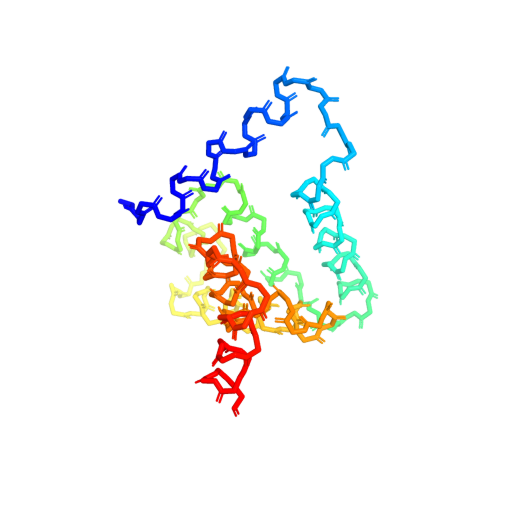ARG A 1 73 ? -2.079 -2.455 -15.785 1.00 96.69 73 ARG A C 1
ATOM 564 O O . ARG A 1 73 ? -2.375 -2.307 -14.600 1.00 96.69 73 ARG A O 1
ATOM 571 N N . LYS A 1 74 ? -2.387 -3.573 -16.456 1.00 97.12 74 LYS A N 1
ATOM 572 C CA . LYS A 1 74 ? -3.049 -4.731 -15.832 1.00 97.12 74 LYS A CA 1
ATOM 573 C C . LYS A 1 74 ? -2.165 -5.377 -14.763 1.00 97.12 74 LYS A C 1
ATOM 575 O O . LYS A 1 74 ? -2.671 -5.738 -13.705 1.00 97.12 74 LYS A O 1
ATOM 580 N N . ARG A 1 75 ? -0.857 -5.483 -15.012 1.00 96.94 75 ARG A N 1
ATOM 581 C CA . ARG A 1 75 ? 0.114 -6.009 -14.046 1.00 96.94 75 ARG A CA 1
ATOM 582 C C . ARG A 1 75 ? 0.225 -5.096 -12.828 1.00 96.94 75 ARG A C 1
ATOM 584 O O . ARG A 1 75 ? 0.142 -5.598 -11.714 1.00 96.94 75 ARG A O 1
ATOM 591 N N . VAL A 1 76 ? 0.326 -3.781 -13.035 1.00 97.38 76 VAL A N 1
ATOM 592 C CA . VAL A 1 76 ? 0.336 -2.781 -11.950 1.00 97.38 76 VAL A CA 1
ATOM 593 C C . VAL A 1 76 ? -0.931 -2.884 -11.099 1.00 97.38 76 VAL A C 1
ATOM 595 O O . VAL A 1 76 ? -0.851 -3.010 -9.883 1.00 97.38 76 VAL A O 1
ATOM 598 N N . SER A 1 77 ? -2.109 -2.911 -11.731 1.00 96.44 77 SER A N 1
ATOM 599 C CA . SER A 1 77 ? -3.379 -3.014 -11.003 1.00 96.44 77 SER A CA 1
ATOM 600 C C . SER A 1 77 ? -3.511 -4.325 -10.222 1.00 96.44 77 SER A C 1
ATOM 602 O O . SER A 1 77 ? -3.987 -4.309 -9.088 1.00 96.44 77 SER A O 1
ATOM 604 N N . ASN A 1 78 ? -3.084 -5.452 -10.801 1.00 96.75 78 ASN A N 1
ATOM 605 C CA . ASN A 1 78 ? -3.110 -6.746 -10.120 1.00 96.75 78 ASN A CA 1
ATOM 606 C C . ASN A 1 78 ? -2.141 -6.784 -8.933 1.00 96.75 78 ASN A C 1
ATOM 608 O O . ASN A 1 78 ? -2.536 -7.229 -7.859 1.00 96.75 78 ASN A O 1
ATOM 612 N N . SER A 1 79 ? -0.915 -6.286 -9.116 1.00 96.31 79 SER A N 1
ATOM 613 C CA . SER A 1 79 ? 0.092 -6.176 -8.054 1.00 96.31 79 SER A CA 1
ATOM 614 C C . SER A 1 79 ? -0.418 -5.315 -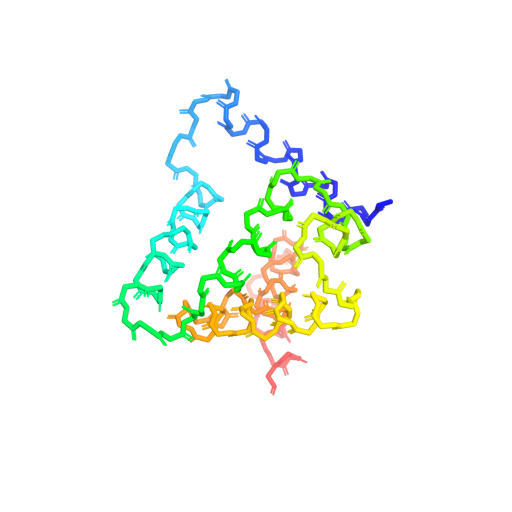6.901 1.00 96.31 79 SER A C 1
ATOM 616 O O . SER A 1 79 ? -0.402 -5.768 -5.757 1.00 96.31 79 SER A O 1
ATOM 618 N N . PHE A 1 80 ? -0.986 -4.139 -7.194 1.00 95.81 80 PHE A N 1
ATOM 619 C CA . PHE A 1 80 ? -1.579 -3.271 -6.177 1.00 95.81 80 PHE A CA 1
ATOM 620 C C . PHE A 1 80 ? -2.664 -4.000 -5.377 1.00 95.81 80 PHE A C 1
ATOM 622 O O . PHE A 1 80 ? -2.575 -4.089 -4.156 1.00 95.81 80 PHE A O 1
ATOM 629 N N . LYS A 1 81 ? -3.650 -4.597 -6.063 1.00 92.75 81 LYS A N 1
ATOM 630 C CA . LYS A 1 81 ? -4.753 -5.324 -5.414 1.00 92.75 81 LYS A CA 1
ATOM 631 C C . LYS A 1 81 ? -4.255 -6.463 -4.530 1.00 92.75 81 LYS A C 1
ATOM 633 O O . LYS A 1 81 ? -4.620 -6.530 -3.363 1.00 92.75 81 LYS A O 1
ATOM 638 N N . GLN A 1 82 ? -3.408 -7.338 -5.071 1.00 93.31 82 GLN A N 1
ATOM 639 C CA . GLN A 1 82 ? -2.876 -8.485 -4.332 1.00 93.31 82 GLN A CA 1
ATOM 640 C C . GLN A 1 82 ? -2.063 -8.043 -3.116 1.00 93.31 82 GLN A C 1
ATOM 642 O O . GLN A 1 82 ? -2.156 -8.655 -2.054 1.00 93.31 82 GLN A O 1
ATOM 647 N N . THR A 1 83 ? -1.292 -6.968 -3.255 1.00 92.94 83 THR A N 1
ATOM 648 C CA . THR A 1 83 ? -0.478 -6.433 -2.166 1.00 92.94 83 THR A CA 1
ATOM 649 C C . THR A 1 83 ? -1.346 -5.812 -1.075 1.00 92.94 83 THR A C 1
ATOM 651 O O . THR A 1 83 ? -1.149 -6.128 0.096 1.00 92.94 83 THR A O 1
ATOM 654 N N . CYS A 1 84 ? -2.370 -5.030 -1.430 1.00 90.69 84 CYS A N 1
ATOM 655 C CA . CYS A 1 84 ? -3.354 -4.527 -0.469 1.00 90.69 84 CYS A CA 1
ATOM 656 C C . CYS A 1 84 ? -4.068 -5.665 0.269 1.00 90.69 84 CYS A C 1
ATOM 658 O O . CYS A 1 84 ? -4.185 -5.604 1.488 1.00 90.69 84 CYS A O 1
ATOM 660 N N . SER A 1 85 ? -4.468 -6.736 -0.423 1.00 86.81 85 SER A N 1
ATOM 661 C CA . SER A 1 85 ? -5.077 -7.906 0.224 1.00 86.81 85 SER A CA 1
ATOM 662 C C . SER A 1 85 ? -4.128 -8.596 1.208 1.00 86.81 85 SER A C 1
ATOM 664 O O . SER A 1 85 ? -4.556 -8.982 2.292 1.00 86.81 85 SER A O 1
ATOM 666 N N . LYS A 1 86 ? -2.835 -8.725 0.877 1.00 89.06 86 LYS A N 1
ATOM 667 C CA . LYS A 1 86 ? -1.825 -9.269 1.804 1.00 89.06 86 LYS A CA 1
ATOM 668 C C . LYS A 1 86 ? -1.681 -8.404 3.056 1.00 89.06 86 LYS A C 1
ATOM 670 O O . LYS A 1 86 ? -1.601 -8.945 4.155 1.00 89.06 86 LYS A O 1
ATOM 675 N N . ILE A 1 87 ? -1.647 -7.082 2.889 1.00 88.62 87 ILE A N 1
ATOM 676 C CA . ILE A 1 87 ? -1.547 -6.129 4.002 1.00 88.62 87 ILE A CA 1
ATOM 677 C C . ILE A 1 87 ? -2.794 -6.219 4.884 1.00 88.62 87 ILE A C 1
ATOM 679 O O . ILE A 1 87 ? -2.661 -6.388 6.093 1.00 88.62 87 ILE A O 1
ATOM 683 N N . ALA A 1 88 ? -3.988 -6.185 4.285 1.00 86.00 88 ALA A N 1
ATOM 684 C CA . ALA A 1 88 ? -5.255 -6.308 5.001 1.00 86.00 88 ALA A CA 1
ATOM 685 C C . ALA A 1 88 ? -5.324 -7.619 5.797 1.00 86.00 88 ALA A C 1
ATOM 687 O O . ALA A 1 88 ? -5.589 -7.597 6.992 1.00 86.00 88 ALA A O 1
ATOM 688 N N . TYR A 1 89 ? -4.962 -8.749 5.180 1.00 86.06 89 TYR A N 1
ATOM 689 C CA . TYR A 1 89 ? -4.914 -10.045 5.863 1.00 86.06 89 TYR A CA 1
ATOM 690 C C . TYR A 1 89 ? -3.973 -10.050 7.080 1.00 86.06 89 TYR A C 1
ATOM 692 O O . TYR A 1 89 ? -4.255 -10.695 8.084 1.00 86.06 89 TYR A O 1
ATOM 700 N N . LYS A 1 90 ? -2.840 -9.341 7.010 1.00 85.94 90 LYS A N 1
ATOM 701 C CA . LYS A 1 90 ? -1.886 -9.251 8.127 1.00 85.94 90 LYS A CA 1
ATOM 702 C C . LYS A 1 90 ? -2.353 -8.333 9.249 1.00 85.94 90 LYS A C 1
ATOM 704 O O . LYS A 1 90 ? -1.991 -8.581 10.396 1.00 85.94 90 LYS A O 1
ATOM 709 N N . LEU A 1 91 ? -3.096 -7.284 8.915 1.00 85.31 91 LEU A N 1
ATOM 710 C CA . LEU A 1 91 ? -3.607 -6.309 9.876 1.00 85.31 91 LEU A CA 1
ATOM 711 C C . LEU A 1 91 ? -4.946 -6.724 10.500 1.00 85.31 91 LEU A C 1
ATOM 713 O O . LEU A 1 91 ? -5.294 -6.213 11.560 1.00 85.31 91 LEU A O 1
ATOM 717 N N . GLY A 1 92 ? -5.658 -7.671 9.888 1.00 79.44 92 GLY A N 1
ATOM 718 C CA . GLY A 1 92 ? -6.943 -8.175 10.364 1.00 79.44 92 GLY A CA 1
ATOM 719 C C . GLY A 1 92 ? -8.143 -7.495 9.703 1.00 79.44 92 GLY A C 1
ATOM 720 O O . GLY A 1 92 ? -8.007 -6.595 8.867 1.00 79.44 92 GLY A O 1
ATOM 721 N N . ASP A 1 93 ? -9.335 -7.955 10.079 1.00 67.56 93 ASP A N 1
ATOM 722 C CA . ASP A 1 93 ? -10.572 -7.723 9.326 1.00 67.56 93 ASP A CA 1
ATOM 723 C C . ASP A 1 93 ? -10.944 -6.243 9.172 1.00 67.56 93 ASP A C 1
ATOM 725 O O . ASP A 1 93 ? -11.492 -5.863 8.139 1.00 67.56 93 ASP A O 1
ATOM 729 N N . GLU A 1 94 ? -10.567 -5.375 10.115 1.00 68.00 94 GLU A N 1
ATOM 730 C CA . GLU A 1 94 ? -10.835 -3.927 10.062 1.00 68.00 94 GLU A CA 1
ATOM 731 C C . GLU A 1 94 ? -10.183 -3.205 8.868 1.00 68.00 94 GLU A C 1
ATOM 733 O O . GLU A 1 94 ? -10.636 -2.128 8.471 1.00 68.00 94 GLU A O 1
ATOM 738 N N . PHE A 1 95 ? -9.138 -3.791 8.277 1.00 69.38 95 PHE A N 1
ATOM 739 C CA . PHE A 1 95 ? -8.424 -3.247 7.116 1.00 69.38 95 PHE A CA 1
ATOM 740 C C . PHE A 1 95 ? -8.892 -3.853 5.785 1.00 69.38 95 PHE A C 1
ATOM 742 O O . PHE A 1 95 ? -8.322 -3.555 4.734 1.00 69.38 95 PHE A O 1
ATOM 749 N N . THR A 1 96 ? -9.923 -4.700 5.817 1.00 71.00 96 THR A N 1
ATOM 750 C CA . THR A 1 96 ? -10.597 -5.219 4.621 1.00 71.00 96 THR A CA 1
ATOM 751 C C . THR A 1 96 ? -11.695 -4.263 4.150 1.00 71.00 96 THR A C 1
ATOM 753 O O . THR A 1 96 ? -12.149 -3.402 4.906 1.00 71.00 96 THR A O 1
ATOM 756 N N . ASP A 1 97 ? -12.166 -4.431 2.911 1.00 66.44 97 ASP A N 1
ATOM 757 C CA . ASP A 1 97 ? -13.311 -3.665 2.398 1.00 66.44 97 ASP A CA 1
ATOM 758 C C . ASP A 1 97 ? -14.551 -3.851 3.294 1.00 66.44 97 ASP A C 1
ATOM 760 O O . ASP A 1 97 ? -15.250 -2.885 3.600 1.00 66.44 97 ASP A O 1
ATOM 764 N N . THR A 1 98 ? -14.784 -5.075 3.782 1.00 67.88 98 THR A N 1
ATOM 765 C CA . THR A 1 98 ? -15.873 -5.401 4.712 1.00 67.88 98 THR A CA 1
ATOM 766 C C . THR A 1 98 ? -15.703 -4.687 6.050 1.00 67.88 98 THR A C 1
ATOM 768 O O . THR A 1 98 ? -16.626 -4.012 6.503 1.00 67.88 98 THR A O 1
ATOM 771 N N . GLY A 1 99 ? -14.516 -4.757 6.660 1.00 67.94 99 GLY A N 1
ATOM 772 C CA . GLY A 1 99 ? -14.242 -4.078 7.930 1.00 67.94 99 GLY A CA 1
ATOM 773 C C . GLY A 1 99 ? -14.342 -2.558 7.824 1.00 67.94 99 GLY A C 1
ATOM 774 O O . GLY A 1 99 ? -14.882 -1.898 8.714 1.00 67.94 99 GLY A O 1
ATOM 775 N N . PHE A 1 100 ? -13.915 -1.990 6.696 1.00 68.88 100 PHE A N 1
ATOM 776 C CA . PHE A 1 100 ? -14.087 -0.570 6.414 1.00 68.88 100 PHE A CA 1
ATOM 777 C C . PHE A 1 100 ? -15.569 -0.181 6.312 1.00 68.88 100 PHE A C 1
ATOM 779 O O . PHE A 1 100 ? -15.992 0.807 6.920 1.00 68.88 100 PHE A O 1
ATOM 786 N N . MET A 1 101 ? -16.368 -0.962 5.578 1.00 68.69 101 MET A N 1
ATOM 787 C CA . MET A 1 101 ? -17.813 -0.751 5.451 1.00 68.69 101 MET A CA 1
ATOM 788 C C . MET A 1 101 ? -18.524 -0.875 6.799 1.00 68.69 101 MET A C 1
ATOM 790 O O . MET A 1 101 ? -19.347 -0.018 7.127 1.00 68.69 101 MET A O 1
ATOM 794 N N . TYR A 1 102 ? -18.151 -1.867 7.609 1.00 70.88 102 TYR A N 1
ATOM 795 C CA . TYR A 1 102 ? -18.649 -2.033 8.970 1.00 70.88 102 TYR A CA 1
ATOM 796 C C . TYR A 1 102 ? -18.340 -0.804 9.833 1.00 70.88 102 TYR A C 1
ATOM 798 O O . TYR A 1 102 ? -19.238 -0.241 10.454 1.00 70.88 102 TYR A O 1
ATOM 806 N N . ARG A 1 103 ? -17.095 -0.312 9.811 1.00 69.25 103 ARG A N 1
ATOM 807 C CA . ARG A 1 103 ? -16.686 0.875 10.577 1.00 69.25 103 ARG A CA 1
ATOM 808 C C . ARG A 1 103 ? -17.467 2.127 10.180 1.00 69.25 103 ARG A C 1
ATOM 810 O O . ARG A 1 103 ? -17.854 2.907 11.050 1.00 69.25 103 ARG A O 1
ATOM 817 N N . ILE A 1 104 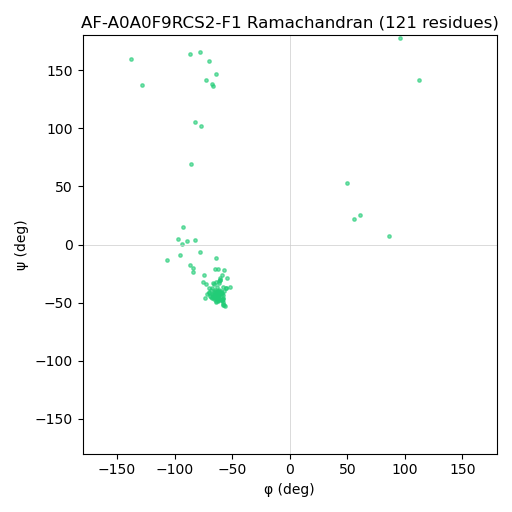? -17.714 2.337 8.885 1.00 67.81 104 ILE A N 1
ATOM 818 C CA . ILE A 1 104 ? -18.555 3.452 8.422 1.00 67.81 104 ILE A CA 1
ATOM 819 C C . ILE A 1 104 ? -19.999 3.268 8.890 1.00 67.81 104 ILE A C 1
ATOM 821 O O . ILE A 1 104 ? -20.594 4.210 9.414 1.00 67.81 104 ILE A O 1
ATOM 825 N N . ALA A 1 105 ? -20.561 2.071 8.731 1.00 68.56 105 ALA A N 1
ATOM 826 C CA . ALA A 1 105 ? -21.929 1.792 9.142 1.00 68.56 105 ALA A CA 1
ATOM 827 C C . ALA A 1 105 ? -22.118 1.987 10.655 1.00 68.56 105 ALA A C 1
ATOM 829 O O . ALA A 1 105 ? -23.070 2.650 11.060 1.00 68.56 105 ALA A O 1
ATOM 830 N N . ALA A 1 106 ? -21.177 1.514 11.477 1.00 68.38 106 ALA A N 1
ATOM 831 C CA . ALA A 1 106 ? -21.175 1.688 12.927 1.00 68.38 106 ALA A CA 1
ATOM 832 C C . ALA A 1 106 ? -21.116 3.170 13.337 1.00 68.38 106 ALA A C 1
ATOM 834 O O . ALA A 1 106 ? -21.887 3.595 14.193 1.00 68.38 106 ALA A O 1
ATOM 835 N N . ARG A 1 107 ? -20.297 4.001 12.670 1.00 66.19 107 ARG A N 1
ATOM 836 C CA . ARG A 1 107 ? -20.262 5.460 12.921 1.00 66.19 107 ARG A CA 1
ATOM 837 C C . ARG A 1 107 ? -21.603 6.154 12.649 1.00 66.19 107 ARG A C 1
ATOM 839 O O . ARG A 1 107 ? -21.903 7.164 13.280 1.00 66.19 107 ARG A O 1
ATOM 846 N N . HIS A 1 108 ? -22.402 5.641 11.713 1.00 65.50 108 HIS A N 1
ATOM 847 C CA . HIS A 1 108 ? -23.725 6.184 11.384 1.00 65.50 108 HIS A CA 1
ATOM 848 C C . HIS A 1 108 ? -24.882 5.472 12.109 1.00 65.50 108 HIS A C 1
ATOM 850 O O . HIS A 1 108 ? -26.024 5.945 12.082 1.00 65.50 108 HIS A O 1
ATOM 856 N N . ALA A 1 109 ? -24.609 4.356 12.785 1.00 62.50 109 ALA A N 1
ATOM 857 C CA . ALA A 1 109 ? -25.585 3.607 13.552 1.00 62.50 109 ALA A CA 1
ATOM 858 C C . ALA A 1 109 ? -25.773 4.234 14.940 1.00 62.50 109 ALA A C 1
ATOM 860 O O . ALA A 1 109 ? -24.960 4.086 15.845 1.00 62.50 109 ALA A O 1
ATOM 861 N N . VAL A 1 110 ? -26.895 4.925 15.135 1.00 53.41 110 VAL A N 1
ATOM 862 C CA . VAL A 1 110 ? -27.277 5.428 16.461 1.00 53.41 110 VAL A CA 1
ATOM 863 C C . VAL A 1 110 ? -27.843 4.271 17.302 1.00 53.41 110 VAL A C 1
ATOM 865 O O . VAL A 1 110 ? -28.997 3.882 17.119 1.00 53.41 110 VAL A O 1
ATOM 868 N N . GLY A 1 111 ? -27.032 3.731 18.221 1.00 56.78 111 GLY A N 1
ATOM 869 C CA . GLY A 1 111 ? -27.444 2.809 19.294 1.00 56.78 111 GLY A CA 1
ATOM 870 C C . GLY A 1 111 ? -26.924 1.365 19.178 1.00 56.78 111 GLY A C 1
ATOM 871 O O . GLY A 1 111 ? -26.937 0.770 18.104 1.00 56.78 111 GLY A O 1
ATOM 872 N N . ALA A 1 112 ? -26.561 0.767 20.324 1.00 54.00 112 ALA A N 1
ATOM 873 C CA . ALA A 1 112 ? -25.898 -0.545 20.447 1.00 54.00 112 ALA A CA 1
ATOM 874 C C . ALA A 1 112 ? -26.644 -1.737 19.807 1.00 54.00 112 ALA A C 1
ATOM 876 O O . ALA A 1 112 ? -26.038 -2.751 19.475 1.00 54.00 112 ALA A O 1
ATOM 877 N N . LYS A 1 113 ? -27.966 -1.630 19.609 1.00 55.44 113 LYS A N 1
ATOM 878 C CA . LYS A 1 113 ? -28.772 -2.686 18.976 1.00 55.44 113 LYS A CA 1
ATOM 879 C C . LYS A 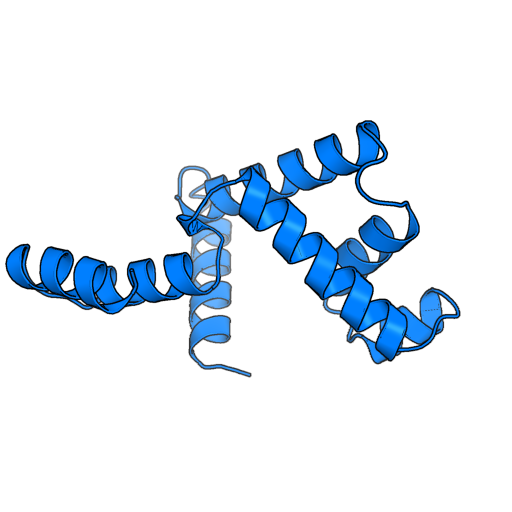1 113 ? -28.530 -2.785 17.461 1.00 55.44 113 LYS A C 1
ATOM 881 O O . LYS A 1 113 ? -28.510 -3.887 16.933 1.00 55.44 113 LYS A O 1
ATOM 886 N N . ARG A 1 114 ? -28.270 -1.652 16.790 1.00 59.34 114 ARG A N 1
ATOM 887 C CA . ARG A 1 114 ? -27.954 -1.600 15.348 1.00 59.34 114 ARG A CA 1
ATOM 888 C C . ARG A 1 114 ? -26.543 -2.079 15.032 1.00 59.34 114 ARG A C 1
ATOM 890 O O . ARG A 1 114 ? -26.288 -2.533 13.927 1.00 59.34 114 ARG A O 1
ATOM 897 N N . GLU A 1 115 ? -25.629 -1.959 15.987 1.00 56.25 115 GLU A N 1
ATOM 898 C CA . GLU A 1 115 ? -24.234 -2.357 15.808 1.00 56.25 115 GLU A CA 1
ATOM 899 C C . GLU A 1 115 ? -24.092 -3.888 15.721 1.00 56.25 115 GLU A C 1
ATOM 901 O O . GLU A 1 115 ? -23.402 -4.393 14.840 1.00 56.25 115 GLU A O 1
ATOM 906 N N . ASN A 1 116 ? -24.837 -4.636 16.546 1.00 59.94 116 ASN A N 1
ATOM 907 C CA . ASN A 1 116 ? -24.901 -6.101 16.450 1.00 59.94 116 ASN A CA 1
ATOM 908 C C . ASN A 1 116 ? -25.615 -6.584 15.174 1.00 59.94 116 ASN A C 1
ATOM 910 O O . ASN A 1 116 ? -25.146 -7.525 14.546 1.00 59.94 116 ASN A O 1
ATOM 914 N N . GLU A 1 117 ? -26.695 -5.915 14.754 1.00 61.00 117 GLU A N 1
ATOM 915 C CA . GLU A 1 117 ? -27.391 -6.223 13.490 1.00 61.00 117 GLU A CA 1
ATOM 916 C C . GLU A 1 117 ? -26.497 -5.973 12.260 1.00 61.00 117 GLU A C 1
ATOM 918 O O . GLU A 1 117 ? -26.593 -6.684 11.263 1.00 61.00 117 GLU A O 1
ATOM 923 N N . LEU A 1 118 ? -25.598 -4.984 12.326 1.00 60.12 118 LEU A N 1
ATOM 924 C CA . LEU A 1 118 ? -24.612 -4.735 11.274 1.00 60.12 118 LEU A CA 1
ATOM 925 C C . LEU A 1 118 ? -23.547 -5.832 11.212 1.00 60.12 118 LEU A C 1
ATOM 927 O O . LEU A 1 118 ? -23.157 -6.197 10.109 1.00 60.12 118 LEU A O 1
ATOM 931 N N . LYS A 1 119 ? -23.095 -6.379 12.349 1.00 59.31 119 LYS A N 1
ATOM 932 C CA . LYS A 1 119 ? -22.147 -7.509 12.347 1.00 59.31 119 LYS A CA 1
ATOM 933 C C . LYS A 1 119 ? -22.748 -8.732 11.654 1.00 59.31 119 LYS A C 1
ATOM 935 O O . LYS A 1 119 ? -22.137 -9.263 10.740 1.00 59.31 119 LYS A O 1
ATOM 940 N N . GL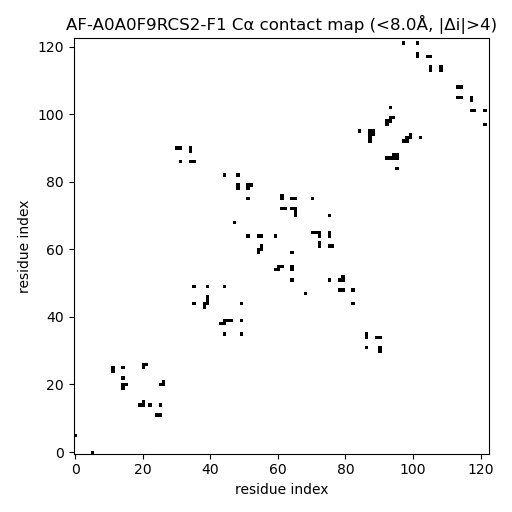U A 1 120 ? -23.985 -9.088 12.000 1.00 60.72 120 GLU A N 1
ATOM 941 C CA . GLU A 1 120 ? -24.690 -10.234 11.403 1.00 60.72 120 GLU A CA 1
ATOM 942 C C . GLU A 1 120 ? -24.987 -10.084 9.900 1.00 60.72 120 GLU A C 1
ATOM 944 O O . GLU A 1 120 ? -25.234 -11.080 9.229 1.00 60.72 120 GLU A O 1
ATOM 949 N N . PHE A 1 121 ? -25.005 -8.863 9.354 1.00 56.72 121 PHE A N 1
ATOM 950 C CA . PHE A 1 121 ? -25.267 -8.633 7.927 1.00 56.72 121 PHE A CA 1
ATOM 951 C C . PHE A 1 121 ? -24.016 -8.774 7.044 1.00 56.72 121 PHE A C 1
ATOM 953 O O . PHE A 1 121 ? -24.141 -8.977 5.835 1.00 56.72 121 PHE A O 1
ATOM 960 N N . PHE A 1 122 ? -22.824 -8.596 7.621 1.00 54.75 122 PHE A N 1
ATOM 961 C CA . PHE A 1 122 ? -21.550 -8.595 6.893 1.00 54.75 122 PHE A CA 1
ATOM 962 C C . PHE A 1 122 ? -20.698 -9.857 7.120 1.00 54.75 122 PHE A C 1
ATOM 964 O O . PHE A 1 122 ? -19.753 -10.053 6.350 1.00 54.75 122 PHE A O 1
ATOM 971 N N . ASP A 1 123 ? -21.040 -10.676 8.121 1.00 56.22 123 ASP A N 1
ATOM 972 C CA . ASP A 1 123 ? -20.529 -12.043 8.342 1.00 56.22 123 ASP A CA 1
ATOM 973 C C . ASP A 1 123 ? -21.256 -13.081 7.459 1.00 56.22 123 ASP A C 1
ATOM 975 O O . ASP A 1 123 ? -20.583 -14.023 6.974 1.00 56.22 123 ASP A O 1
#

Organism: NCBI:txid412755

Sequence (123 aa):
MSQIVEGYVRELHFILDAGNIESDQFNNALSVKMTIEKLHENDQISLFDAQVLSGVANGFSFSEIALILVADRKRVSNSFKQTCSKIAYKLGDEFTDTGFMYRIAARHAVGAKRENELKEFFD

Mean predicted aligned error: 9.88 Å

Radius of gyration: 16.58 Å; Cα contacts (8 Å, |Δi|>4): 78; chains: 1; bounding box: 41×32×39 Å

pLDDT: mean 78.71, std 15.13, range [46.75, 97.44]

Solvent-accessible surface area (backbone atoms only — not comparable to full-atom values): 6978 Å² total; per-residue (Å²): 131,57,72,66,58,55,50,52,54,51,52,51,49,52,35,61,75,66,64,46,73,83,38,68,69,49,48,51,53,50,54,52,51,56,48,53,53,52,34,41,79,68,68,74,38,51,73,68,44,54,50,47,48,50,36,48,75,73,68,45,51,54,63,57,43,13,62,75,67,73,46,55,44,68,56,45,50,50,40,47,52,55,50,52,51,54,51,17,66,73,73,34,63,66,62,33,76,66,29,43,52,49,55,54,49,47,76,70,42,89,51,78,72,52,47,56,56,50,51,70,73,76,109

Foldseek 3Di:
DDPVVVVLVVVVVVCVVVVVCVDPSNVVVVLLVVLLVVCDVVVVADPLLVLLVVCVVVPHDLVVSCVVVVHDSVVSVVSPVVVQVVSDVVVDDCSDPLVVVLVVQVVVDDDPVVNVVSVVVSD

Nearest PDB structures (foldseek):
  4zms-assembly1_B  TM=9.450E-01  e=3.479E-01  Streptococcus pneumoniae R6
  3clo-assembly1_B  TM=8.844E-01  e=5.641E-01  Bacteroides thetaiotaomicron VPI-5482
  8a5s-assembly1_AAA  TM=7.260E-01  e=3.695E-01  Erythrobacter litoralis HTCC2594
  4ldz-assembly1_B  TM=9.374E-01  e=1.237E+00  Bacillus subtilis subsp. subtilis str. 168
  5xt2-assembly5_E  TM=5.806E-01  e=5.641E-01  Bradyrhizobium japonicum

=== Feature glossary ===
The record interleaves many kinds of information about one protein. Here is each kind framed as the question it answers.

Q: What does the local fold look like, residue by residue?
A: The Foldseek 3Di string encodes local tertiary geometry as a 20-letter alphabet — one character per residue — derived from the relative positions of nearby Cα atoms. Unlike the amino-acid sequence, 3Di is a direct function of the 3D structure, so two proteins with the same fold have similar 3Di strings even at low sequence identity.

Q: Which residues are in helices, strands, or loops?
A: The SS8 string is DSSP's per-residue secondary-structure call. α-helix (H) means an i→i+4 H-bond ladder; β-strand (E) means the residue participates in a β-sheet; 3₁₀ (G) and π (I) are tighter and wider helices; T/S are turns/bends; '-' is loop.

Q: How big and how compact is the whole molecule?
A: Radius of gyration (Rg) is the root-mean-square distance of Cα atoms from their centroid — a single number for overall size and compactness. A globular domain of N residues has Rg ≈ 2.2·N^0.38 Å; an extended or disordered chain has a much larger Rg. The Cα contact count is the number of residue pairs whose Cα atoms are within 8 Å and are more than four positions apart in sequence — a standard proxy for tertiary packing density. The bounding box is the smallest axis-aligned box enclosing all Cα atoms.

Q: Where is each backbone atom in 3D?
A: Structure coordinates are given as an mmCIF _atom_site loop: one row per atom with element, residue name, chain id, sequence number, and x/y/z position in Å. Only the four main-chain atoms per residue are included here; side chains are omitted to keep the record compact.

Q: What is the amino-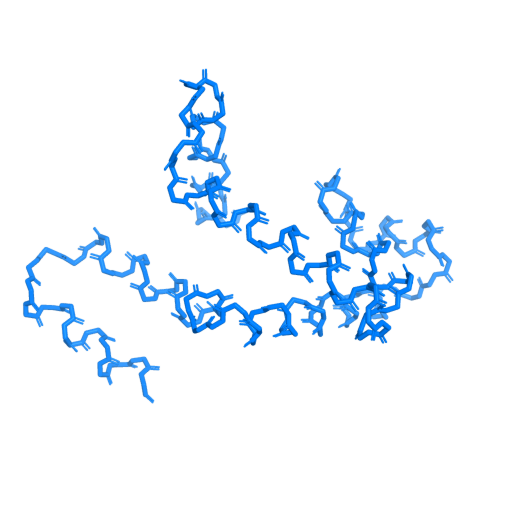acid chain?
A: Primary structure: the covalent order of the twenty standard amino acids along the backbone. Two proteins with the same sequence will (almost always) fold to the same structure; two with 30% identity often share a fold but not the details.

Q: What if only a Cα trace is available?
A: Three-state secondary structure (P-SEA) collapses the eight DSSP classes into helix (a), strand (b), and coil (c). P-SEA assigns these from Cα geometry alone — distances and angles — without requiring backbone oxygens, so it works on any Cα trace.

Q: What family and function is it annotated with?
A: Database cross-references. InterPro integrates a dozen domain/family signature databases into unified entries with residue-range hits. GO terms attach function/process/location labels with evidence codes. CATH codes position the fold in a four-level structural taxonomy. Organism is the NCBI-taxonomy species name.

Q: How confident is the AlphaFold model at each residue?
A: pLDDT is the predicted lDDT-Cα score: AlphaFold's confidence that the local environment of each residue (all inter-atomic distances within 15 Å) is correctly placed. It is a per-residue number between 0 and 100, with higher meaning more reliable.

Q: How mobile is each atom in the crystal?
A: B-factor (Debye–Waller factor) reflects atomic displacement in the crystal lattice. It is an experimental observable (units Å²), not a prediction; low values mean the atom is pinned down, high values mean it moves or is heterogeneous across the crystal.

Q: Which residues are buried vs exposed?
A: SASA measures how much of the protein is reachable by solvent. It is computed by rolling a water-sized probe over the atomic surface and summing the exposed area (Å²). Per-residue SASA distinguishes core (buried, low SASA) from surface (exposed, high SASA) residues; total SASA is a whole-molecule size measure.

Q: What do the diagnostic plots show?
A: Plot images: a contact map (which residues are close in 3D, as an N×N binary image), a Ramachandran scatter (backbone torsion angles, revealing secondary-structure composition at a glance), and — for AlphaFold structures — a PAE heatmap (pairwise prediction confidence).

Q: What known structures does this most resemble?
A: The Foldseek neighbor list gives the closest experimentally determined structures in the PDB, ranked by structural alignment. TM-score near 1 means near-identical fold; near 0.3 means only rough topology match. This is how one finds what a novel AlphaFold prediction most resembles in the solved-structure universe.

Q: Are the domains correctly placed relative to each other?
A: Predicted aligned error is AlphaFold's pairwise confidence. Unlike pLDDT (per-residue), PAE is per-residue-pair and captures whether two parts of the structure are correctly placed relative to each other. Units are ångströms of expected positional error.

Q: What do the rendered images show?
A: Structure images are PyMOL renders from six orthogonal camera directions. Cartoon representation draws helices as coils and strands as arrows; sticks shows the backbone as bonds; surface shows the solvent-excluded envelope. Rainbow coloring maps sequence position to hue (blue→red, N→C); chain coloring assigns a distinct color per polypeptide.

Q: What are the backbone torsion angles?
A: φ (phi) and ψ (psi) are the two rotatable backbone dihedrals per residue: φ is the C(i-1)–N–Cα–C torsion, ψ is the N–Cα–C–N(i+1) torsion, both in degrees on (−180°, 180°]. α-helical residues cluster near (−60°, −45°); β-strand residues near (−120°, +130°). A Ramachandran plot is simply a scatter of (φ, ψ) for every residue.